Protein AF-A0A0C3HVS8-F1 (afdb_monomer_lite)

pLDDT: mean 84.74, std 11.91, range [46.72, 97.81]

Sequence (112 aa):
MMEEVTVFIEISPPGVRHRNVYALNATMDDVASRVAFLIVAKKRSNNSVKAFYPSSKGGVSAIFKTNAIADRLIEGASYLEIAARPRRYLCLRNPQHPDLLEFVGGKYTSAF

Foldseek 3Di:
DDKDKDKDKFFDDQQDFDPLQAEPPDDSPQSSRGIWIWIWIADPVVRDIDIDIHHDPPPLVRSQDSSQVCCCPPVVDDPVRQVPDPSHFDDDPDDPDPVCVLPHRRDGVDDD

Organism: Oidiodendron maius (strain Zn) (NCBI:txid913774)

Secondary structure (DSSP, 8-state):
-PEEEEEEEEEPPTT---TT-SBTT--TTSGGGGEEEEEEEEETTT--EEEE---B--HHHHHHHHHHHHHHHHS---HHHHHHSTT-----SS--SHHHHTEETTEESS--

Structure (mmCIF, N/CA/C/O backbone):
data_AF-A0A0C3HVS8-F1
#
_entry.id   AF-A0A0C3HVS8-F1
#
loop_
_atom_site.group_PDB
_atom_site.id
_atom_site.type_symbol
_atom_site.label_atom_id
_atom_site.label_alt_id
_atom_site.label_comp_id
_atom_site.label_asym_id
_atom_site.label_entity_id
_atom_site.label_seq_id
_atom_site.pdbx_PDB_ins_code
_atom_site.Cartn_x
_atom_site.Cartn_y
_atom_site.Cartn_z
_atom_site.occupancy
_atom_site.B_iso_or_equiv
_atom_site.auth_seq_id
_atom_site.auth_comp_id
_atom_site.auth_asym_id
_atom_site.auth_atom_id
_atom_site.pdbx_PDB_model_num
ATOM 1 N N . MET A 1 1 ? -0.110 9.384 27.841 1.00 53.62 1 MET A N 1
ATOM 2 C CA . MET A 1 1 ? -1.212 8.536 27.331 1.00 53.62 1 MET A CA 1
ATOM 3 C C . MET A 1 1 ? -0.677 7.742 26.158 1.00 53.62 1 MET A C 1
ATOM 5 O O . MET A 1 1 ? -0.298 8.357 25.175 1.00 53.62 1 MET A O 1
ATOM 9 N N . MET A 1 2 ? -0.577 6.420 26.273 1.00 56.22 2 MET A N 1
ATOM 10 C CA . MET A 1 2 ? -0.234 5.564 25.135 1.00 56.22 2 MET A CA 1
ATOM 11 C C . MET A 1 2 ? -1.529 4.984 24.567 1.00 56.22 2 MET A C 1
ATOM 13 O O . MET A 1 2 ? -2.306 4.374 25.306 1.00 56.22 2 MET A O 1
ATOM 17 N N . GLU A 1 3 ? -1.774 5.233 23.285 1.00 78.12 3 GLU A N 1
ATOM 18 C CA . GLU A 1 3 ? -2.790 4.534 22.502 1.00 78.12 3 GLU A CA 1
ATOM 19 C C . GLU A 1 3 ? -2.141 3.273 21.931 1.00 78.12 3 GLU A C 1
ATOM 21 O O . GLU A 1 3 ? -1.030 3.325 21.407 1.00 78.12 3 GLU A O 1
ATOM 26 N N . GLU A 1 4 ? -2.801 2.130 22.073 1.00 89.62 4 GLU A N 1
ATOM 27 C CA . GLU A 1 4 ? -2.406 0.927 21.348 1.00 89.62 4 GLU A CA 1
ATOM 28 C C . GLU A 1 4 ? -3.006 1.024 19.946 1.00 89.62 4 GLU A C 1
ATOM 30 O O . GLU A 1 4 ? -4.217 1.208 19.807 1.00 89.62 4 GLU A O 1
ATOM 35 N N . VAL A 1 5 ? -2.161 0.967 18.917 1.00 92.81 5 VAL A N 1
ATOM 36 C CA . VAL A 1 5 ? -2.581 1.104 17.521 1.00 92.81 5 VAL A CA 1
ATOM 37 C C . VAL A 1 5 ? -2.257 -0.182 16.779 1.00 92.81 5 VAL A C 1
ATOM 39 O O . VAL A 1 5 ? -1.098 -0.582 16.691 1.00 92.81 5 VAL A O 1
ATOM 42 N N . THR A 1 6 ? -3.285 -0.796 16.206 1.00 94.25 6 THR A N 1
ATOM 43 C CA . THR A 1 6 ? -3.168 -1.946 15.309 1.00 94.25 6 THR A CA 1
ATOM 44 C C . THR A 1 6 ? -3.549 -1.514 13.900 1.00 94.25 6 THR A C 1
ATOM 46 O O . THR A 1 6 ? -4.550 -0.821 13.703 1.00 94.25 6 THR A O 1
ATOM 49 N N . VAL A 1 7 ? -2.752 -1.921 12.912 1.00 94.19 7 VAL A N 1
ATOM 50 C CA . VAL A 1 7 ? -3.025 -1.671 11.494 1.00 94.19 7 VAL A CA 1
ATOM 51 C C . VAL A 1 7 ? -3.276 -3.005 10.812 1.00 94.19 7 VAL A C 1
ATOM 53 O O . VAL A 1 7 ? -2.396 -3.862 10.786 1.00 94.19 7 VAL A O 1
ATOM 56 N N . PHE A 1 8 ? -4.466 -3.159 10.246 1.00 94.69 8 PHE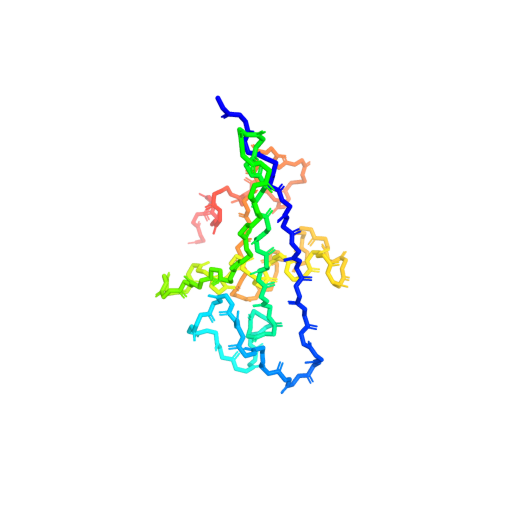 A N 1
ATOM 57 C CA . PHE A 1 8 ? -4.807 -4.275 9.375 1.00 94.69 8 PHE A CA 1
ATOM 58 C C . PHE A 1 8 ? -4.683 -3.831 7.922 1.00 94.69 8 PHE A C 1
ATOM 60 O O . PHE A 1 8 ? -5.032 -2.700 7.575 1.00 94.69 8 PHE A O 1
ATOM 67 N N . ILE A 1 9 ? -4.181 -4.729 7.080 1.00 93.94 9 ILE A N 1
ATOM 68 C CA . ILE A 1 9 ? -4.100 -4.533 5.635 1.00 93.94 9 ILE A CA 1
ATOM 69 C C . ILE A 1 9 ? -5.138 -5.458 5.015 1.00 93.94 9 ILE A C 1
ATOM 71 O O . ILE A 1 9 ? -5.026 -6.677 5.119 1.00 93.94 9 ILE A O 1
ATOM 75 N N . GLU A 1 10 ? -6.155 -4.868 4.401 1.00 94.81 10 GLU A N 1
ATOM 76 C CA . GLU A 1 10 ? -7.230 -5.589 3.727 1.00 94.81 10 GLU A CA 1
ATOM 77 C C . GLU A 1 10 ? -7.024 -5.518 2.220 1.00 94.81 10 GLU A C 1
ATOM 79 O O . GLU A 1 10 ? -6.689 -4.465 1.667 1.00 94.81 10 GLU A O 1
ATOM 84 N N . ILE A 1 11 ? -7.210 -6.656 1.555 1.00 92.19 11 ILE A N 1
ATOM 85 C CA . ILE A 1 11 ? -6.961 -6.805 0.125 1.00 92.19 11 ILE A CA 1
ATOM 86 C C . ILE A 1 11 ? -8.162 -7.490 -0.516 1.00 92.19 11 ILE A C 1
ATOM 88 O O . ILE A 1 11 ? -8.500 -8.625 -0.183 1.00 92.19 11 ILE A O 1
ATOM 92 N N . SER A 1 12 ? -8.789 -6.816 -1.475 1.00 94.38 12 SER A N 1
ATOM 93 C CA . SER A 1 12 ? -9.833 -7.420 -2.303 1.00 94.38 12 SER A CA 1
ATOM 94 C C . SER A 1 12 ? -9.256 -8.411 -3.328 1.00 94.38 12 SER A C 1
ATOM 96 O O . SER A 1 12 ? -8.079 -8.308 -3.698 1.00 94.38 12 SER A O 1
ATOM 98 N N . PRO A 1 13 ? -10.064 -9.361 -3.839 1.00 92.06 13 PRO A N 1
ATOM 99 C CA . PRO A 1 13 ? -9.653 -10.270 -4.910 1.00 92.06 13 PRO A CA 1
ATOM 100 C C . PRO A 1 13 ? -9.122 -9.545 -6.163 1.00 92.06 13 PRO A C 1
ATOM 102 O O . PRO A 1 13 ? -9.395 -8.354 -6.352 1.00 92.06 13 PRO A O 1
ATOM 105 N N . PRO A 1 14 ? -8.357 -10.232 -7.034 1.00 89.50 14 PRO A N 1
ATOM 106 C CA . PRO A 1 14 ? -7.941 -9.679 -8.322 1.00 89.50 14 PRO A CA 1
ATOM 107 C C . PRO A 1 14 ? -9.134 -9.148 -9.126 1.00 89.50 14 PRO A C 1
ATOM 109 O O . PRO A 1 14 ? -10.199 -9.760 -9.141 1.00 89.50 14 PRO A O 1
ATOM 112 N N . GLY A 1 15 ? -8.964 -7.989 -9.765 1.00 89.38 15 GLY A N 1
ATOM 113 C CA . GLY A 1 15 ? -10.020 -7.334 -10.545 1.00 89.38 15 GLY A CA 1
ATOM 114 C C . GLY A 1 15 ? -11.109 -6.630 -9.724 1.00 89.38 15 GLY A C 1
ATOM 115 O O . GLY A 1 15 ? -11.989 -6.007 -10.312 1.00 89.38 15 GLY A O 1
ATOM 116 N N . VAL A 1 16 ? -11.058 -6.673 -8.386 1.00 95.12 16 VAL A N 1
ATOM 117 C CA . VAL A 1 16 ? -12.073 -6.055 -7.517 1.00 95.12 16 VAL A CA 1
ATOM 118 C C . VAL A 1 16 ? -11.476 -4.899 -6.724 1.00 95.12 16 VAL A C 1
ATOM 120 O O . VAL A 1 16 ? -10.621 -5.095 -5.866 1.00 95.12 16 VAL A O 1
ATOM 123 N N . ARG A 1 17 ? -11.967 -3.680 -6.960 1.00 95.69 17 ARG A N 1
ATOM 124 C CA . ARG A 1 17 ? -11.578 -2.498 -6.181 1.00 95.69 17 ARG A CA 1
ATOM 125 C C . ARG A 1 17 ? -12.104 -2.592 -4.750 1.00 95.69 17 ARG A C 1
ATOM 127 O O . ARG A 1 17 ? -13.281 -2.884 -4.540 1.00 95.69 17 ARG A O 1
ATOM 134 N N . HIS A 1 18 ? -11.272 -2.252 -3.768 1.00 96.94 18 HIS A N 1
ATOM 135 C CA . HIS A 1 18 ? -11.709 -2.200 -2.376 1.00 96.94 18 HIS A CA 1
ATOM 136 C C . HIS A 1 18 ? -12.607 -0.981 -2.130 1.00 96.94 18 HIS A C 1
ATOM 138 O O . HIS A 1 18 ? -12.261 0.142 -2.499 1.00 96.94 18 HIS A O 1
ATOM 144 N N . ARG A 1 19 ? -13.741 -1.160 -1.442 1.00 97.12 19 ARG A N 1
ATOM 145 C CA . ARG A 1 19 ? -14.679 -0.052 -1.155 1.00 97.12 19 ARG A CA 1
ATOM 146 C C . ARG A 1 19 ? -14.051 1.074 -0.319 1.00 97.12 19 ARG A C 1
ATOM 148 O O . ARG A 1 19 ? -14.364 2.240 -0.512 1.00 97.12 19 ARG A O 1
ATOM 155 N N . ASN A 1 20 ? -13.139 0.705 0.583 1.00 97.62 20 ASN A N 1
ATOM 156 C CA . ASN A 1 20 ? -12.388 1.606 1.469 1.00 97.62 20 ASN A CA 1
ATOM 157 C C . ASN A 1 20 ? -10.942 1.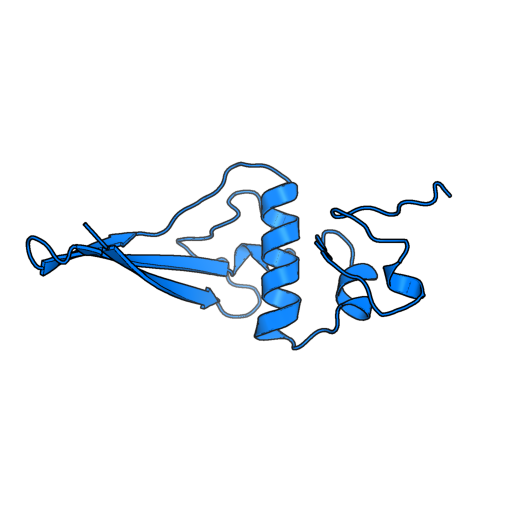818 0.988 1.00 97.62 20 ASN A C 1
ATOM 159 O O . ASN A 1 20 ? -10.029 1.921 1.804 1.00 97.62 20 ASN A O 1
ATOM 163 N N . VAL A 1 21 ? -10.715 1.766 -0.328 1.00 96.69 21 VAL A N 1
ATOM 164 C CA . VAL A 1 21 ? -9.381 1.859 -0.935 1.00 96.69 21 VAL A CA 1
ATOM 165 C C . VAL A 1 21 ? -8.572 3.034 -0.381 1.00 96.69 21 VAL A C 1
ATOM 167 O O . VAL A 1 21 ? -9.055 4.166 -0.291 1.00 96.69 21 VAL A O 1
ATOM 170 N N . TYR A 1 22 ? -7.311 2.768 -0.039 1.00 96.44 22 TYR A N 1
ATOM 171 C CA . TYR A 1 22 ? -6.426 3.797 0.493 1.00 96.44 22 TYR A CA 1
ATOM 172 C C . TYR A 1 22 ? -6.023 4.810 -0.584 1.00 96.44 22 TYR A C 1
ATOM 174 O O . TYR A 1 22 ? -6.165 6.016 -0.392 1.00 96.44 22 TYR A O 1
ATOM 182 N N . ALA A 1 23 ? -5.528 4.337 -1.731 1.00 95.38 23 ALA A N 1
ATOM 183 C CA . ALA A 1 23 ? -5.107 5.190 -2.838 1.00 95.38 23 ALA A CA 1
ATOM 184 C C . ALA A 1 23 ? -6.301 5.502 -3.755 1.00 95.38 23 ALA A C 1
ATOM 186 O O . ALA A 1 23 ? -6.571 4.781 -4.713 1.00 95.38 23 ALA A O 1
ATOM 187 N N . LEU A 1 24 ? -7.024 6.592 -3.475 1.00 94.50 24 LEU A N 1
ATOM 188 C CA . LEU A 1 24 ? -8.287 6.911 -4.161 1.00 94.50 24 LEU A CA 1
ATOM 189 C C . LEU A 1 24 ? -8.135 7.090 -5.680 1.00 94.50 24 LEU A C 1
ATOM 191 O O . LEU A 1 24 ? -9.062 6.784 -6.423 1.00 94.50 24 LEU A O 1
ATOM 195 N N . ASN A 1 25 ? -6.963 7.518 -6.147 1.00 93.31 25 ASN A N 1
ATOM 196 C CA . ASN A 1 25 ? -6.689 7.734 -7.571 1.00 93.31 25 ASN A CA 1
ATOM 197 C C . ASN A 1 25 ? -6.055 6.516 -8.270 1.00 93.31 25 ASN A C 1
ATOM 199 O O . ASN A 1 25 ? -5.670 6.627 -9.431 1.00 93.31 25 ASN A O 1
ATOM 203 N N . ALA A 1 26 ? -5.904 5.376 -7.584 1.00 92.56 26 ALA A N 1
ATOM 204 C CA . ALA A 1 26 ? -5.432 4.138 -8.206 1.00 92.56 26 ALA A CA 1
ATOM 205 C C . ALA A 1 26 ? -6.416 3.680 -9.292 1.00 92.56 26 ALA A C 1
ATOM 207 O O . ALA A 1 26 ? -7.631 3.737 -9.077 1.00 92.56 26 ALA A O 1
ATOM 208 N N . THR A 1 27 ? -5.917 3.228 -10.441 1.00 91.44 27 THR A N 1
ATOM 209 C CA . THR A 1 27 ? -6.756 2.632 -11.495 1.00 91.44 27 THR A CA 1
ATOM 210 C C . THR A 1 27 ? -7.002 1.152 -11.207 1.00 91.44 27 THR A C 1
ATOM 212 O O . THR A 1 27 ? -6.398 0.588 -10.299 1.00 91.44 27 THR A O 1
ATOM 215 N N . MET A 1 28 ? -7.891 0.499 -11.961 1.00 91.12 28 MET A N 1
ATOM 216 C CA . MET A 1 28 ? -8.143 -0.942 -11.798 1.00 91.12 28 MET A CA 1
ATOM 217 C C . MET A 1 28 ? -6.911 -1.813 -12.089 1.00 91.12 28 MET A C 1
ATOM 219 O O . MET A 1 28 ? -6.815 -2.914 -11.553 1.00 91.12 28 MET A O 1
ATOM 223 N N . ASP A 1 29 ? -5.960 -1.301 -12.873 1.00 89.12 29 ASP A N 1
ATOM 224 C CA . ASP A 1 29 ? -4.692 -1.977 -13.171 1.00 89.12 29 ASP A CA 1
ATOM 225 C C . ASP A 1 29 ? -3.687 -1.870 -12.015 1.00 89.12 29 ASP A C 1
ATOM 227 O O . ASP A 1 29 ? -2.762 -2.674 -11.896 1.00 89.12 29 ASP A O 1
ATOM 231 N N . ASP A 1 30 ? -3.848 -0.871 -11.142 1.00 90.31 30 ASP A N 1
ATOM 232 C CA . ASP A 1 30 ? -3.025 -0.739 -9.950 1.00 90.31 30 ASP A CA 1
ATOM 233 C C . ASP A 1 30 ? -3.504 -1.732 -8.885 1.00 90.31 30 ASP A C 1
ATOM 235 O O . ASP A 1 30 ? -4.653 -1.680 -8.433 1.00 90.31 30 ASP A O 1
ATOM 239 N N . VAL A 1 31 ? -2.592 -2.566 -8.376 1.00 90.69 31 VAL A N 1
ATOM 240 C CA . VAL A 1 31 ? -2.867 -3.430 -7.214 1.00 90.69 31 VAL A CA 1
ATOM 241 C C . VAL A 1 31 ? -3.325 -2.591 -6.015 1.00 90.69 31 VAL A C 1
ATOM 243 O O . VAL A 1 31 ? -4.189 -3.021 -5.253 1.00 90.69 31 VAL A O 1
ATOM 246 N N . ALA A 1 32 ? -2.839 -1.351 -5.893 1.00 92.75 32 ALA A N 1
ATOM 247 C CA . ALA A 1 32 ? -3.267 -0.385 -4.888 1.00 92.75 32 ALA A CA 1
ATOM 248 C C . ALA A 1 32 ? -4.781 -0.123 -4.865 1.00 92.75 32 ALA A C 1
ATOM 250 O O . ALA A 1 32 ? -5.302 0.231 -3.809 1.00 92.75 32 ALA A O 1
ATOM 251 N N . SER A 1 33 ? -5.504 -0.324 -5.974 1.00 94.50 33 SER A N 1
ATOM 252 C CA . SER A 1 33 ? -6.968 -0.186 -6.007 1.00 94.50 33 SER A CA 1
ATOM 253 C C . SER A 1 33 ? -7.693 -1.217 -5.136 1.00 94.50 33 SER A C 1
ATOM 255 O O . SER A 1 33 ? -8.834 -1.004 -4.723 1.00 94.50 33 SER A O 1
ATOM 257 N N . ARG A 1 34 ? -7.017 -2.323 -4.817 1.00 94.94 34 ARG A N 1
ATOM 258 C CA . ARG A 1 34 ? -7.524 -3.441 -4.017 1.00 94.94 34 ARG A CA 1
ATOM 259 C C . ARG A 1 34 ? -7.162 -3.321 -2.539 1.00 94.94 34 ARG A C 1
ATOM 261 O O . ARG A 1 34 ? -7.626 -4.142 -1.757 1.00 94.94 34 ARG A O 1
ATOM 268 N N . VAL A 1 35 ? -6.330 -2.347 -2.162 1.00 95.25 35 VAL A N 1
ATOM 269 C CA . VAL A 1 35 ? -5.722 -2.266 -0.827 1.00 95.25 35 VAL A CA 1
ATOM 270 C C . VAL A 1 35 ? -6.407 -1.208 0.028 1.00 95.25 35 VAL A C 1
ATOM 272 O O . VAL A 1 35 ? -6.538 -0.045 -0.367 1.00 95.25 35 VAL A O 1
ATOM 275 N N . ALA A 1 36 ? -6.769 -1.600 1.243 1.00 96.88 36 ALA A N 1
ATOM 276 C CA . ALA A 1 36 ? -7.216 -0.711 2.299 1.00 96.88 36 ALA A CA 1
ATOM 277 C C . ALA A 1 36 ? -6.424 -0.950 3.584 1.00 96.88 36 ALA A C 1
ATOM 279 O O . ALA A 1 36 ? -5.920 -2.042 3.841 1.00 96.88 36 ALA A O 1
ATOM 280 N N . PHE A 1 37 ? -6.338 0.093 4.402 1.00 95.75 37 PHE A N 1
ATOM 281 C CA . PHE A 1 37 ? -5.801 -0.006 5.751 1.00 95.75 37 PHE A CA 1
ATOM 282 C C . PHE A 1 37 ? -6.941 0.220 6.732 1.00 95.75 37 PHE A C 1
ATOM 284 O O . PHE A 1 37 ? -7.649 1.218 6.615 1.00 95.75 37 PHE A O 1
ATOM 291 N N . LEU A 1 38 ? -7.109 -0.677 7.696 1.00 97.19 38 LEU A N 1
ATOM 292 C CA . LEU A 1 38 ? -7.988 -0.466 8.839 1.00 97.19 38 LEU A CA 1
ATOM 293 C C . LEU A 1 38 ? -7.116 -0.160 10.054 1.00 97.19 38 LEU A C 1
ATOM 295 O O . LEU A 1 38 ? -6.313 -0.987 10.483 1.00 97.19 38 LEU A O 1
ATOM 299 N N . ILE A 1 39 ? -7.273 1.040 10.608 1.00 96.12 39 ILE A N 1
ATOM 300 C CA . ILE A 1 39 ? -6.583 1.456 11.828 1.00 96.12 39 ILE A CA 1
ATOM 301 C C . ILE A 1 39 ? -7.534 1.262 13.000 1.00 96.12 39 ILE A C 1
ATOM 303 O O . ILE A 1 39 ? -8.606 1.867 13.031 1.00 96.12 39 ILE A O 1
ATOM 307 N N . VAL A 1 40 ? -7.117 0.455 13.973 1.00 95.69 40 VAL A N 1
ATOM 308 C CA . VAL A 1 40 ? -7.804 0.269 15.253 1.00 95.69 40 VAL A CA 1
ATOM 309 C C . VAL A 1 40 ? -6.944 0.888 16.348 1.00 95.69 40 VAL A C 1
ATOM 311 O O . VAL A 1 40 ? -5.860 0.397 16.645 1.00 95.69 40 VAL A O 1
ATOM 314 N N . ALA A 1 41 ? -7.419 1.985 16.933 1.00 93.31 41 ALA A N 1
ATOM 315 C CA . ALA A 1 41 ? -6.758 2.690 18.024 1.00 93.31 41 ALA A CA 1
ATOM 316 C C . ALA A 1 41 ? -7.534 2.487 19.330 1.00 93.31 41 ALA A C 1
ATOM 318 O O . ALA A 1 41 ? -8.722 2.811 19.417 1.00 93.31 41 ALA A O 1
ATOM 319 N N . LYS A 1 42 ? -6.855 1.972 20.354 1.00 92.88 42 LYS A N 1
ATOM 320 C CA . LYS A 1 42 ? -7.393 1.754 21.696 1.00 92.88 42 LYS A CA 1
ATOM 321 C C . LYS A 1 42 ? -6.759 2.737 22.674 1.00 92.88 42 LYS A C 1
ATOM 323 O O . LYS A 1 42 ? -5.559 2.692 22.949 1.00 92.88 42 LYS A O 1
ATOM 328 N N . LYS A 1 43 ? -7.580 3.615 23.246 1.00 88.44 43 LYS A N 1
ATOM 329 C CA . LYS A 1 43 ? -7.157 4.548 24.295 1.00 88.44 43 LYS A CA 1
ATOM 330 C C . LYS A 1 43 ? -7.103 3.826 25.634 1.00 88.44 43 LYS A C 1
ATOM 332 O O . LYS A 1 43 ? -8.126 3.363 26.124 1.00 88.44 43 LYS A O 1
ATOM 337 N N . ARG A 1 44 ? -5.929 3.776 26.271 1.00 82.75 44 ARG A N 1
ATOM 338 C CA . ARG A 1 44 ? -5.784 3.156 27.603 1.00 82.75 44 ARG A CA 1
ATOM 339 C C . ARG A 1 44 ? -6.503 3.918 28.720 1.00 82.75 44 ARG A C 1
ATOM 341 O O . ARG A 1 44 ? -6.891 3.302 29.699 1.00 82.75 44 ARG A O 1
ATOM 348 N N . SER A 1 45 ? -6.690 5.232 28.581 1.00 85.19 45 SER A N 1
ATOM 349 C CA . SER A 1 45 ? -7.271 6.080 29.634 1.00 85.19 45 SER A CA 1
ATOM 350 C C . SER A 1 45 ? -8.748 5.800 29.914 1.00 85.19 45 SER A C 1
ATOM 352 O O . SER A 1 45 ? -9.185 5.934 31.049 1.00 85.19 45 SER A O 1
ATOM 354 N N . ASN A 1 46 ? -9.513 5.419 28.893 1.00 86.06 46 ASN A N 1
ATOM 355 C CA . ASN A 1 46 ? -10.955 5.170 28.989 1.00 86.06 46 ASN A CA 1
ATOM 356 C C . ASN A 1 46 ? -11.376 3.857 28.306 1.00 86.06 46 ASN A C 1
ATOM 358 O O . ASN A 1 46 ? -12.562 3.626 28.094 1.00 86.06 46 ASN A O 1
ATOM 362 N N . ASN A 1 47 ? -10.403 3.035 27.902 1.00 83.94 47 ASN A N 1
ATOM 363 C CA . ASN A 1 47 ? -10.595 1.794 27.156 1.00 83.94 47 ASN A CA 1
ATOM 364 C C . ASN A 1 47 ? -11.407 1.952 25.848 1.00 83.94 47 ASN A C 1
ATOM 366 O O . ASN A 1 47 ? -11.930 0.966 25.330 1.00 83.94 47 ASN A O 1
ATOM 370 N N . SER A 1 48 ? -11.528 3.168 25.294 1.00 89.31 48 SER A N 1
ATOM 371 C CA . SER A 1 48 ? -12.310 3.397 24.075 1.00 89.31 48 SER A CA 1
ATOM 372 C C . SER A 1 48 ? -11.564 2.882 22.850 1.00 89.31 48 SER A C 1
ATOM 374 O O . SER A 1 48 ? -10.365 3.143 22.706 1.00 89.31 48 SER A O 1
ATOM 376 N N . VAL A 1 49 ? -12.287 2.227 21.945 1.00 92.31 49 VAL A N 1
ATOM 377 C CA . VAL A 1 49 ? -11.761 1.724 20.674 1.00 92.31 49 VAL A CA 1
ATOM 378 C C . VAL A 1 49 ? -12.332 2.552 19.528 1.00 92.31 49 VAL A C 1
ATOM 380 O O . VAL A 1 49 ? -13.544 2.729 19.427 1.00 92.31 49 VAL A O 1
ATOM 383 N N . LYS A 1 50 ? -11.460 3.052 18.650 1.00 93.38 50 LYS A N 1
ATOM 384 C CA . LYS A 1 50 ? -11.837 3.716 17.401 1.00 93.38 50 LYS A CA 1
ATOM 385 C C . LYS A 1 50 ? -11.254 2.940 16.229 1.00 93.38 50 LYS A C 1
ATOM 387 O O . LYS A 1 50 ? -10.048 2.728 16.177 1.00 93.38 50 LYS A O 1
ATOM 392 N N . ALA A 1 51 ? -12.108 2.569 15.283 1.00 95.38 51 ALA A N 1
ATOM 393 C CA . ALA A 1 51 ? -11.721 1.913 14.042 1.00 95.38 51 ALA A CA 1
ATOM 394 C C . ALA A 1 51 ? -12.036 2.834 12.857 1.00 95.38 51 ALA A C 1
ATOM 396 O O . ALA A 1 51 ? -13.130 3.399 12.797 1.00 95.38 51 ALA A O 1
ATOM 397 N N . PHE A 1 52 ? -11.092 3.034 11.939 1.00 96.25 52 PHE A N 1
ATOM 398 C CA . PHE A 1 52 ? -11.322 3.857 10.750 1.00 96.25 52 PHE A CA 1
ATOM 399 C C . PHE A 1 52 ? -10.405 3.478 9.586 1.00 96.25 52 PHE A C 1
ATOM 401 O O . PHE A 1 52 ? -9.310 2.952 9.778 1.00 96.25 52 PHE A O 1
ATOM 408 N N . TYR A 1 53 ? -10.858 3.803 8.375 1.00 97.81 53 TYR A N 1
ATOM 409 C CA . TYR A 1 53 ? -10.112 3.601 7.136 1.00 97.81 53 TYR A CA 1
ATOM 410 C C . TYR A 1 53 ? -9.546 4.941 6.656 1.00 97.81 53 TYR A C 1
ATOM 412 O O . TYR A 1 53 ? -10.318 5.790 6.198 1.00 97.81 53 TYR A O 1
ATOM 420 N N . PRO A 1 54 ? -8.230 5.196 6.769 1.00 95.94 54 PRO A N 1
ATOM 421 C CA . PRO A 1 54 ? -7.631 6.338 6.100 1.00 95.94 54 PRO A CA 1
ATOM 422 C C . PRO A 1 54 ? -7.723 6.185 4.580 1.00 95.94 54 PRO A C 1
ATOM 424 O O . PRO A 1 54 ? -7.650 5.086 4.034 1.00 95.94 54 PRO A O 1
ATOM 427 N N . SER A 1 55 ? -7.802 7.317 3.892 1.00 94.81 55 SER A N 1
ATOM 428 C CA . SER A 1 55 ? -7.665 7.391 2.441 1.00 94.81 55 SER A CA 1
ATOM 429 C C . SER A 1 55 ? -6.765 8.562 2.066 1.00 94.81 55 SER A C 1
ATOM 431 O O . SER A 1 55 ? -6.611 9.522 2.824 1.00 94.81 55 SER A O 1
ATOM 433 N N . SER A 1 56 ? -6.131 8.471 0.903 1.00 92.62 56 SER A N 1
ATOM 434 C CA . SER A 1 56 ? -5.229 9.483 0.377 1.00 92.62 56 SER A CA 1
ATOM 435 C C . SER A 1 56 ? -5.664 9.902 -1.019 1.00 92.62 56 SER A C 1
ATOM 437 O O . SER A 1 56 ? -5.779 9.084 -1.934 1.00 92.62 56 SER A O 1
ATOM 439 N N . LYS A 1 57 ? -5.843 11.217 -1.183 1.00 83.88 57 LYS A N 1
ATOM 440 C CA . LYS A 1 57 ? -5.942 11.884 -2.489 1.00 83.88 57 LYS A CA 1
ATOM 441 C C . LYS A 1 57 ? -4.570 12.304 -3.031 1.00 83.88 57 LYS A C 1
ATOM 443 O O . LYS A 1 57 ? -4.518 12.978 -4.053 1.00 83.88 57 LYS A O 1
ATOM 448 N N . GLY A 1 58 ? -3.473 11.941 -2.352 1.00 70.38 58 GLY A N 1
ATOM 449 C CA . GLY A 1 58 ? -2.098 12.428 -2.563 1.00 70.38 58 GLY A CA 1
ATOM 450 C C . GLY A 1 58 ? -1.420 12.032 -3.884 1.00 70.38 58 GLY A C 1
ATOM 451 O O . GLY A 1 58 ? -0.199 11.890 -3.928 1.00 70.38 58 GLY A O 1
ATOM 452 N N . GLY A 1 59 ? -2.193 11.831 -4.952 1.00 76.81 59 GLY A N 1
ATOM 453 C CA . GLY A 1 59 ? -1.706 11.596 -6.305 1.00 76.81 59 GLY A CA 1
ATOM 454 C C . GLY A 1 59 ? -0.924 10.293 -6.472 1.00 76.81 59 GLY A C 1
ATOM 455 O O . GLY A 1 59 ? -1.113 9.317 -5.742 1.00 76.81 59 GLY A O 1
ATOM 456 N N . VAL A 1 60 ? -0.024 10.293 -7.457 1.00 83.88 60 VAL A N 1
ATOM 457 C CA . VAL A 1 60 ? 0.791 9.134 -7.861 1.00 83.88 60 VAL A CA 1
ATOM 458 C C . VAL A 1 60 ? 1.656 8.558 -6.736 1.00 83.88 60 VAL A C 1
ATOM 460 O O . VAL A 1 60 ? 1.850 7.349 -6.685 1.00 83.88 60 VAL A O 1
ATOM 463 N N . SER A 1 61 ? 2.106 9.370 -5.773 1.00 86.56 61 SER A N 1
ATOM 464 C CA . SER A 1 61 ? 2.949 8.888 -4.665 1.00 86.56 61 SER A CA 1
ATOM 465 C C . SER A 1 61 ? 2.230 7.871 -3.770 1.00 86.56 61 SER A C 1
ATOM 467 O O . SER A 1 61 ? 2.822 6.863 -3.382 1.00 86.56 61 SER A O 1
ATOM 469 N N . ALA A 1 62 ? 0.948 8.105 -3.463 1.00 90.31 62 ALA A N 1
ATOM 470 C CA . ALA A 1 62 ? 0.154 7.171 -2.667 1.00 90.31 62 ALA A CA 1
ATOM 471 C C . ALA A 1 62 ? -0.024 5.839 -3.407 1.00 90.31 62 ALA A C 1
ATOM 473 O O . ALA A 1 62 ? 0.189 4.783 -2.820 1.00 90.31 62 ALA A O 1
ATOM 474 N N . ILE A 1 63 ? -0.318 5.902 -4.709 1.00 92.00 63 ILE A N 1
ATOM 475 C CA . ILE A 1 63 ? -0.457 4.722 -5.569 1.00 92.00 63 ILE A CA 1
ATOM 476 C C . ILE A 1 63 ? 0.840 3.907 -5.555 1.00 92.00 63 ILE A C 1
ATOM 478 O O . ILE A 1 63 ? 0.808 2.710 -5.291 1.00 92.00 63 ILE A O 1
ATOM 482 N N . PHE A 1 64 ? 1.990 4.553 -5.768 1.00 91.38 64 PHE A N 1
ATOM 483 C CA . PHE A 1 64 ? 3.260 3.842 -5.926 1.00 91.38 64 PHE A CA 1
ATOM 484 C C . PHE A 1 64 ? 3.716 3.166 -4.632 1.00 91.38 64 PHE A C 1
ATOM 486 O O . PHE A 1 64 ? 4.230 2.047 -4.660 1.00 91.38 64 PHE A O 1
ATOM 493 N N . LYS A 1 65 ? 3.495 3.823 -3.487 1.00 90.94 65 LYS A N 1
ATOM 494 C CA . LYS A 1 65 ? 3.774 3.251 -2.164 1.00 90.94 65 LYS A CA 1
ATOM 495 C C . LYS A 1 65 ? 2.858 2.074 -1.863 1.00 90.94 65 LYS A C 1
ATOM 497 O O . LYS A 1 65 ? 3.331 1.040 -1.405 1.00 90.94 65 LYS A O 1
ATOM 502 N N . THR A 1 66 ? 1.562 2.210 -2.132 1.00 93.12 66 THR A N 1
ATOM 503 C CA . THR A 1 66 ? 0.601 1.133 -1.884 1.00 93.12 66 THR A CA 1
ATOM 504 C C . THR A 1 66 ? 0.829 -0.057 -2.819 1.00 93.12 66 THR A C 1
ATOM 506 O O . THR A 1 66 ? 0.779 -1.187 -2.344 1.00 93.12 66 THR A O 1
ATOM 509 N N . ASN A 1 67 ? 1.172 0.173 -4.093 1.00 92.44 67 ASN A N 1
ATOM 510 C CA . ASN A 1 67 ? 1.593 -0.882 -5.022 1.00 92.44 67 ASN A CA 1
ATOM 511 C C . ASN A 1 67 ? 2.811 -1.642 -4.476 1.00 92.44 67 ASN A C 1
ATOM 513 O O . ASN A 1 67 ? 2.763 -2.859 -4.371 1.00 92.44 67 ASN A O 1
ATOM 517 N N . ALA A 1 68 ? 3.864 -0.937 -4.050 1.00 91.19 68 ALA A N 1
ATOM 518 C CA . ALA A 1 68 ? 5.074 -1.583 -3.537 1.00 91.19 68 ALA A CA 1
ATOM 519 C C . ALA A 1 68 ? 4.836 -2.373 -2.236 1.00 91.19 68 ALA A C 1
ATOM 521 O O . ALA A 1 68 ? 5.388 -3.458 -2.060 1.00 91.19 68 ALA A O 1
ATOM 522 N N . ILE A 1 69 ? 3.995 -1.859 -1.328 1.00 90.50 69 ILE A N 1
ATOM 523 C CA . ILE A 1 69 ? 3.576 -2.595 -0.122 1.00 90.50 69 ILE A CA 1
ATOM 524 C C . ILE A 1 69 ? 2.843 -3.881 -0.516 1.00 90.50 69 ILE A C 1
ATOM 526 O O . ILE A 1 69 ? 3.128 -4.938 0.044 1.00 90.50 69 ILE A O 1
ATOM 530 N N . ALA A 1 70 ? 1.925 -3.796 -1.479 1.00 89.19 70 ALA A N 1
ATOM 531 C CA . ALA A 1 70 ? 1.176 -4.942 -1.970 1.00 89.19 70 ALA A CA 1
ATOM 532 C C . ALA A 1 70 ? 2.095 -5.985 -2.624 1.00 89.19 70 ALA A C 1
ATOM 534 O O . ALA A 1 70 ? 2.053 -7.148 -2.236 1.00 89.19 70 ALA A O 1
ATOM 535 N N . ASP A 1 71 ? 2.987 -5.570 -3.527 1.00 89.69 71 ASP A N 1
ATOM 536 C CA . ASP A 1 71 ? 3.960 -6.461 -4.168 1.00 89.69 71 ASP A CA 1
ATOM 537 C C . ASP A 1 71 ? 4.810 -7.196 -3.104 1.00 89.69 71 ASP A C 1
ATOM 539 O O . ASP A 1 71 ? 5.007 -8.409 -3.174 1.00 89.69 71 ASP A O 1
ATOM 543 N N . ARG A 1 72 ? 5.266 -6.487 -2.059 1.00 88.56 72 ARG A N 1
ATOM 544 C CA . ARG A 1 72 ? 6.121 -7.070 -1.013 1.00 88.56 72 ARG A CA 1
ATOM 545 C C . ARG A 1 72 ? 5.387 -8.033 -0.081 1.00 88.56 72 ARG A C 1
ATOM 547 O O . ARG A 1 72 ? 5.958 -9.061 0.283 1.00 88.56 72 ARG A O 1
ATOM 554 N N . LEU A 1 73 ? 4.192 -7.658 0.378 1.00 84.19 73 LEU A N 1
ATOM 555 C CA . LEU A 1 73 ? 3.454 -8.391 1.414 1.00 84.19 73 LEU A CA 1
ATOM 556 C C . LEU A 1 73 ? 2.556 -9.495 0.851 1.00 84.19 73 LEU A C 1
ATOM 558 O O . LEU A 1 73 ? 2.292 -10.462 1.555 1.00 84.19 73 LEU A O 1
ATOM 562 N N . ILE A 1 74 ? 2.080 -9.343 -0.386 1.00 77.56 74 ILE A N 1
ATOM 563 C CA . ILE A 1 74 ? 1.117 -10.258 -1.012 1.00 77.56 74 ILE A CA 1
ATOM 564 C C . ILE A 1 74 ? 1.833 -11.217 -1.952 1.00 77.56 74 ILE A C 1
ATOM 566 O O . ILE A 1 74 ? 1.624 -12.422 -1.874 1.00 77.56 74 ILE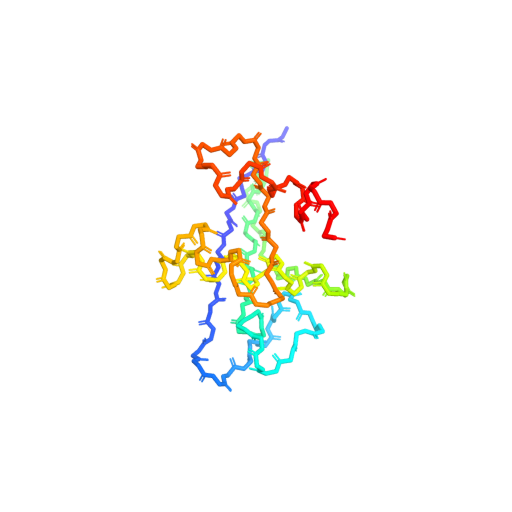 A O 1
ATOM 570 N N . GLU A 1 75 ? 2.673 -10.684 -2.840 1.00 78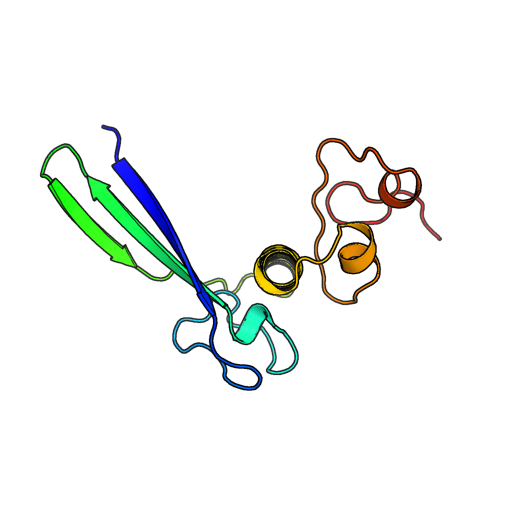.50 75 GLU A N 1
ATOM 571 C CA . GLU A 1 75 ? 3.355 -11.489 -3.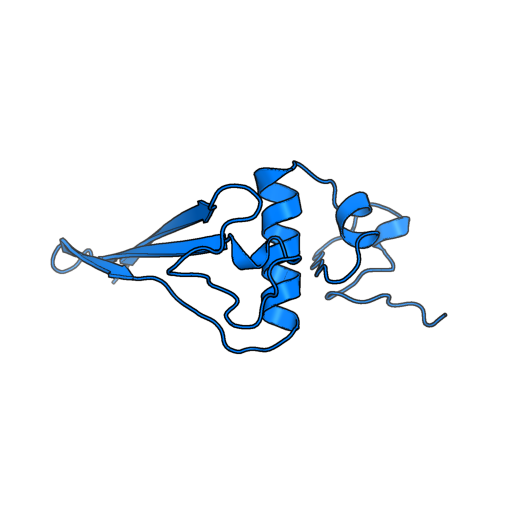860 1.00 78.50 75 GLU A CA 1
ATOM 572 C C . GLU A 1 75 ? 4.727 -11.983 -3.392 1.00 78.50 75 GLU A C 1
ATOM 574 O O . GLU A 1 75 ? 5.350 -12.803 -4.057 1.00 78.50 75 GLU A O 1
ATOM 579 N N . GLY A 1 76 ? 5.212 -11.488 -2.249 1.00 85.06 76 GLY A N 1
ATOM 580 C CA . GLY A 1 76 ? 6.538 -11.824 -1.741 1.00 85.06 76 GLY A CA 1
ATOM 581 C C . GLY A 1 76 ? 7.678 -11.243 -2.579 1.00 85.06 76 GLY A C 1
ATOM 582 O O . GLY A 1 76 ? 8.814 -11.682 -2.414 1.00 85.06 76 GLY A O 1
ATOM 583 N N . ALA A 1 77 ? 7.397 -10.253 -3.435 1.00 89.62 77 ALA A N 1
ATOM 584 C CA . ALA A 1 77 ? 8.374 -9.688 -4.355 1.00 89.62 77 ALA A CA 1
ATOM 585 C C . ALA A 1 77 ? 9.591 -9.120 -3.606 1.00 89.62 77 ALA A C 1
ATOM 587 O O . ALA A 1 77 ? 9.472 -8.422 -2.591 1.00 89.62 77 ALA A O 1
ATOM 588 N N . SER A 1 78 ? 10.776 -9.410 -4.126 1.00 88.50 78 SER A N 1
ATOM 589 C CA . SER A 1 78 ? 12.040 -8.839 -3.684 1.00 88.50 78 SER A CA 1
ATOM 590 C C . SER A 1 78 ? 12.125 -7.348 -4.015 1.00 88.50 78 SER A C 1
ATOM 592 O O . SER A 1 78 ? 11.402 -6.817 -4.860 1.00 88.50 78 SER A O 1
ATOM 594 N N . TYR A 1 79 ? 13.055 -6.641 -3.371 1.00 85.31 79 TYR A N 1
ATOM 595 C CA . TYR A 1 79 ? 13.282 -5.232 -3.693 1.00 85.31 79 TYR A CA 1
ATOM 596 C C . TYR A 1 79 ? 13.753 -5.018 -5.139 1.00 85.31 79 TYR A C 1
ATOM 598 O O . TYR A 1 79 ? 13.383 -4.014 -5.737 1.00 85.31 79 TYR A O 1
ATOM 606 N N . LEU A 1 80 ? 14.500 -5.961 -5.719 1.00 84.69 80 LEU A N 1
ATOM 607 C CA . LEU A 1 80 ? 14.917 -5.887 -7.124 1.00 84.69 80 LEU A CA 1
ATOM 608 C C . LEU A 1 80 ? 13.714 -5.988 -8.068 1.00 84.69 80 LEU A C 1
ATOM 610 O O . LEU A 1 80 ? 13.568 -5.175 -8.977 1.00 84.69 80 LEU A O 1
ATOM 614 N N . GLU A 1 81 ? 12.800 -6.923 -7.806 1.00 87.88 81 GLU A N 1
ATOM 615 C CA . GLU A 1 81 ? 11.578 -7.066 -8.603 1.00 87.88 81 GLU A CA 1
ATOM 616 C C . GLU A 1 81 ? 10.672 -5.838 -8.486 1.00 87.88 81 GLU A C 1
ATOM 618 O O . GLU A 1 81 ? 10.106 -5.393 -9.482 1.00 87.88 81 GLU A O 1
ATOM 623 N N . ILE A 1 82 ? 10.549 -5.251 -7.291 1.00 87.19 82 ILE A N 1
ATOM 624 C CA . ILE A 1 82 ? 9.758 -4.029 -7.088 1.00 87.19 82 ILE A CA 1
ATOM 625 C C . ILE A 1 82 ? 10.393 -2.843 -7.829 1.00 87.19 82 ILE A C 1
ATOM 627 O O . ILE A 1 82 ? 9.660 -2.055 -8.424 1.00 87.19 82 ILE A O 1
ATOM 631 N N . ALA A 1 83 ? 11.726 -2.717 -7.826 1.00 84.00 83 ALA A N 1
ATOM 632 C CA . ALA A 1 83 ? 12.439 -1.649 -8.532 1.00 84.00 83 ALA A CA 1
ATOM 633 C C . ALA A 1 83 ? 12.248 -1.723 -10.056 1.00 84.00 83 ALA A C 1
ATOM 635 O O . ALA A 1 83 ? 12.120 -0.692 -10.711 1.00 84.00 83 ALA A O 1
ATOM 636 N N . ALA A 1 84 ? 12.169 -2.936 -10.608 1.00 83.94 84 ALA A N 1
ATOM 637 C CA . ALA A 1 84 ? 11.964 -3.160 -12.037 1.00 83.94 84 ALA A CA 1
ATOM 638 C C . ALA A 1 84 ? 10.511 -2.937 -12.506 1.00 83.94 84 ALA A C 1
ATOM 640 O O . ALA A 1 84 ? 10.251 -2.872 -13.708 1.00 83.94 84 ALA A O 1
ATOM 641 N N . ARG A 1 85 ? 9.538 -2.832 -11.588 1.00 86.69 85 ARG A N 1
ATOM 642 C CA . ARG A 1 85 ? 8.120 -2.664 -11.937 1.00 86.69 85 ARG A CA 1
ATOM 643 C C . ARG A 1 85 ? 7.748 -1.180 -12.071 1.00 86.69 85 ARG A C 1
ATOM 645 O O . ARG A 1 85 ? 8.050 -0.377 -11.185 1.00 86.69 85 ARG A O 1
ATOM 652 N N . PRO A 1 86 ? 6.989 -0.786 -13.111 1.00 82.44 86 PRO A N 1
ATOM 653 C CA . PRO A 1 86 ? 6.527 0.591 -13.252 1.00 82.44 86 PRO A CA 1
ATOM 654 C C . PRO A 1 86 ? 5.566 0.967 -12.118 1.00 82.44 86 PRO A C 1
ATOM 656 O O . PRO A 1 86 ? 4.817 0.125 -11.619 1.00 82.44 86 PRO A O 1
ATOM 659 N N . ARG A 1 87 ? 5.520 2.254 -11.748 1.00 81.81 87 ARG A N 1
ATOM 660 C CA . ARG A 1 87 ? 4.590 2.796 -10.732 1.00 81.81 87 ARG A CA 1
ATOM 661 C C . ARG A 1 87 ? 4.770 2.183 -9.332 1.00 81.81 87 ARG A C 1
ATOM 663 O O . ARG A 1 87 ? 3.783 1.995 -8.616 1.00 81.81 87 ARG A O 1
ATOM 670 N N . ARG A 1 88 ? 6.004 1.839 -8.944 1.00 86.00 88 ARG A N 1
ATOM 671 C CA . ARG A 1 88 ? 6.377 1.356 -7.599 1.00 86.00 88 ARG A CA 1
ATOM 672 C C . ARG A 1 88 ? 7.275 2.372 -6.903 1.00 86.00 88 ARG A C 1
ATOM 674 O O . ARG A 1 88 ? 8.029 3.093 -7.549 1.00 86.00 88 ARG A O 1
ATOM 681 N N . TYR A 1 89 ? 7.166 2.449 -5.579 1.00 80.38 89 TYR A N 1
ATOM 682 C CA . TYR A 1 89 ? 8.024 3.296 -4.754 1.00 80.38 89 TYR A CA 1
ATOM 683 C C . TYR A 1 89 ? 8.849 2.440 -3.801 1.00 80.38 89 TYR A C 1
ATOM 685 O O . TYR A 1 89 ? 8.294 1.685 -3.006 1.00 80.38 89 TYR A O 1
ATOM 693 N N . LEU A 1 90 ? 10.166 2.614 -3.832 1.00 79.56 90 LEU A N 1
ATOM 694 C CA . LEU A 1 90 ? 11.098 1.911 -2.956 1.00 79.56 90 LEU A CA 1
ATOM 695 C C . LEU A 1 90 ? 11.836 2.923 -2.076 1.00 79.56 90 LEU A C 1
ATOM 697 O O . LEU A 1 90 ? 12.468 3.853 -2.562 1.00 79.56 90 LEU A O 1
ATOM 701 N N . CYS A 1 91 ? 11.742 2.766 -0.759 1.00 71.50 91 CYS A N 1
ATOM 702 C CA . CYS A 1 91 ? 12.466 3.610 0.187 1.00 71.50 91 CYS A CA 1
ATOM 703 C C . CYS A 1 91 ? 13.443 2.746 0.967 1.00 71.50 91 CYS A C 1
ATOM 705 O O . CYS A 1 91 ? 13.066 2.096 1.942 1.00 71.50 91 CYS A O 1
ATOM 707 N N . LEU A 1 92 ? 14.692 2.721 0.512 1.00 71.00 92 LEU A N 1
ATOM 708 C CA . LEU A 1 92 ? 15.769 2.008 1.181 1.00 71.00 92 LEU A CA 1
ATOM 709 C C . LEU A 1 92 ? 16.510 2.979 2.094 1.00 71.00 92 LEU A C 1
ATOM 711 O O . LEU A 1 92 ? 16.972 4.024 1.646 1.00 71.00 92 LEU A O 1
ATOM 715 N N . ARG A 1 93 ? 16.608 2.639 3.386 1.00 65.75 93 ARG A N 1
ATOM 716 C CA . ARG A 1 93 ? 17.455 3.387 4.330 1.00 65.75 93 ARG A CA 1
ATOM 717 C C . ARG A 1 93 ? 18.922 2.969 4.246 1.00 65.75 93 ARG A C 1
ATOM 719 O O . ARG A 1 93 ? 19.769 3.827 4.403 1.00 65.75 93 ARG A O 1
ATOM 726 N N . ASN A 1 94 ? 19.190 1.689 3.975 1.00 68.00 94 ASN A N 1
ATOM 727 C CA . ASN A 1 94 ? 20.527 1.112 3.801 1.00 68.00 94 ASN A CA 1
ATOM 728 C C . ASN A 1 94 ? 20.468 0.035 2.699 1.00 68.00 94 ASN A C 1
ATOM 730 O O . ASN A 1 94 ? 20.242 -1.137 3.018 1.00 68.00 94 ASN A O 1
ATOM 734 N N . PRO A 1 95 ? 20.570 0.401 1.409 1.00 68.44 95 PRO A N 1
ATOM 735 C CA . PRO A 1 95 ? 20.640 -0.584 0.334 1.00 68.44 95 PRO A CA 1
ATOM 736 C C . PRO A 1 95 ? 21.900 -1.445 0.500 1.00 68.44 95 PRO A C 1
ATOM 738 O O . PRO A 1 95 ? 23.000 -0.917 0.609 1.00 68.44 95 PRO A O 1
ATOM 741 N N . GLN A 1 96 ? 21.738 -2.770 0.546 1.00 69.94 96 GLN A N 1
ATOM 742 C CA . GLN A 1 96 ? 22.866 -3.711 0.649 1.00 69.94 96 GLN A CA 1
ATOM 743 C C . GLN A 1 96 ? 23.221 -4.376 -0.689 1.00 69.94 96 GLN A C 1
ATOM 745 O O . GLN A 1 96 ? 24.264 -5.010 -0.796 1.00 69.94 96 GLN A O 1
ATOM 750 N N . HIS A 1 97 ? 22.367 -4.237 -1.707 1.00 72.00 97 HIS A N 1
ATOM 751 C CA . HIS A 1 97 ? 22.592 -4.806 -3.036 1.00 72.00 97 HIS A CA 1
ATOM 752 C C . HIS A 1 97 ? 23.135 -3.733 -3.993 1.00 72.00 97 HIS A C 1
ATOM 754 O O . HIS A 1 97 ? 22.548 -2.647 -4.008 1.00 72.00 97 HIS A O 1
ATOM 760 N N . PRO A 1 98 ? 24.173 -4.014 -4.811 1.00 77.31 98 PRO A N 1
ATOM 761 C CA . PRO A 1 98 ? 24.756 -3.053 -5.753 1.00 77.31 98 PRO A CA 1
ATOM 762 C C . PRO A 1 98 ? 23.717 -2.352 -6.637 1.00 77.31 98 PRO A C 1
ATOM 764 O O . PRO A 1 98 ? 23.646 -1.128 -6.634 1.00 77.31 98 PRO A O 1
ATOM 767 N N . ASP A 1 99 ? 22.820 -3.116 -7.263 1.00 74.25 99 ASP A N 1
ATOM 768 C CA . ASP A 1 99 ? 21.760 -2.580 -8.139 1.00 74.25 99 ASP A CA 1
ATOM 769 C C . ASP A 1 99 ? 20.720 -1.706 -7.412 1.00 74.25 99 ASP A C 1
ATOM 771 O O . ASP A 1 99 ? 19.922 -1.013 -8.037 1.00 74.25 99 ASP A O 1
ATOM 775 N N . LEU A 1 100 ? 20.699 -1.741 -6.076 1.00 72.81 100 LEU A N 1
ATOM 776 C CA . LEU A 1 100 ? 19.823 -0.916 -5.246 1.00 72.81 100 LEU A CA 1
ATOM 777 C C . LEU A 1 100 ? 20.557 0.281 -4.624 1.00 72.81 100 LEU A C 1
ATOM 779 O O . LEU A 1 100 ? 19.893 1.143 -4.047 1.00 72.81 100 LEU A O 1
ATOM 783 N N . LEU A 1 101 ? 21.892 0.360 -4.729 1.00 69.25 101 LEU A N 1
ATOM 784 C CA . LEU A 1 101 ? 22.677 1.516 -4.265 1.00 69.25 101 LEU A CA 1
ATOM 785 C C . LEU A 1 101 ? 22.290 2.784 -5.023 1.00 69.25 101 LEU A C 1
ATOM 787 O O . LEU A 1 101 ? 22.270 3.873 -4.449 1.00 69.25 101 LEU A O 1
ATOM 791 N N . GLU A 1 102 ? 21.929 2.629 -6.294 1.00 69.75 102 GLU A N 1
ATOM 792 C CA . GLU A 1 102 ? 21.440 3.731 -7.110 1.00 69.75 102 GLU A CA 1
ATOM 793 C C . GLU A 1 102 ? 20.017 4.149 -6.725 1.00 69.75 102 GLU A C 1
ATOM 795 O O . GLU A 1 102 ? 19.564 5.203 -7.138 1.00 69.75 102 GLU A O 1
ATOM 800 N N . PHE A 1 103 ? 19.291 3.385 -5.905 1.00 66.69 103 PHE A N 1
ATOM 801 C CA . PHE A 1 103 ? 17.889 3.653 -5.595 1.00 66.69 103 PHE A CA 1
ATOM 802 C C . PHE A 1 103 ? 17.708 4.241 -4.186 1.00 66.69 103 PHE A C 1
ATOM 804 O O . PHE A 1 103 ? 17.367 3.543 -3.226 1.00 66.69 103 PHE A O 1
ATOM 811 N N . VAL A 1 104 ? 17.900 5.560 -4.045 1.00 62.62 104 VAL A N 1
ATOM 812 C CA . VAL A 1 104 ? 17.791 6.270 -2.754 1.00 62.62 104 VAL A CA 1
ATOM 813 C C . VAL A 1 104 ? 16.577 7.198 -2.734 1.00 62.62 104 VAL A C 1
ATOM 815 O O . VAL A 1 104 ? 16.400 8.068 -3.585 1.00 62.62 104 VAL A O 1
ATOM 818 N N . GLY A 1 105 ? 15.719 7.035 -1.721 1.00 61.47 105 GLY A N 1
ATOM 819 C CA . GLY A 1 105 ? 14.557 7.907 -1.509 1.00 61.47 105 GLY A CA 1
ATOM 820 C C . GLY A 1 105 ? 13.448 7.784 -2.563 1.00 61.47 105 GLY A C 1
ATOM 821 O O . GLY A 1 105 ? 12.610 8.684 -2.669 1.00 61.47 105 GLY A O 1
ATOM 822 N N . GLY A 1 106 ? 13.408 6.685 -3.324 1.00 63.03 106 GLY A N 1
ATOM 823 C CA . GLY A 1 106 ? 12.367 6.432 -4.324 1.00 63.03 106 GLY A CA 1
ATOM 824 C C . GLY A 1 106 ? 12.703 6.834 -5.752 1.00 63.03 106 GLY A C 1
ATOM 825 O O . GLY A 1 106 ? 11.782 6.961 -6.556 1.00 63.03 106 GLY A O 1
ATOM 826 N N . LYS A 1 107 ? 13.979 7.078 -6.056 1.00 62.62 107 LYS A N 1
ATOM 827 C CA . LYS A 1 107 ? 14.464 7.438 -7.391 1.00 62.62 107 LYS A CA 1
ATOM 828 C C . LYS A 1 107 ? 15.888 6.927 -7.607 1.00 62.62 107 LYS A C 1
ATOM 830 O O . LYS A 1 107 ? 16.611 6.734 -6.628 1.00 62.62 107 LYS A O 1
ATOM 835 N N . TYR A 1 108 ? 16.273 6.778 -8.874 1.00 65.69 108 TYR A N 1
ATOM 836 C CA . TYR A 1 108 ? 17.669 6.584 -9.258 1.00 65.69 108 TYR A CA 1
ATOM 837 C C . TYR A 1 108 ? 18.502 7.824 -8.881 1.00 65.69 108 TYR A C 1
ATOM 839 O O . TYR A 1 108 ? 18.029 8.960 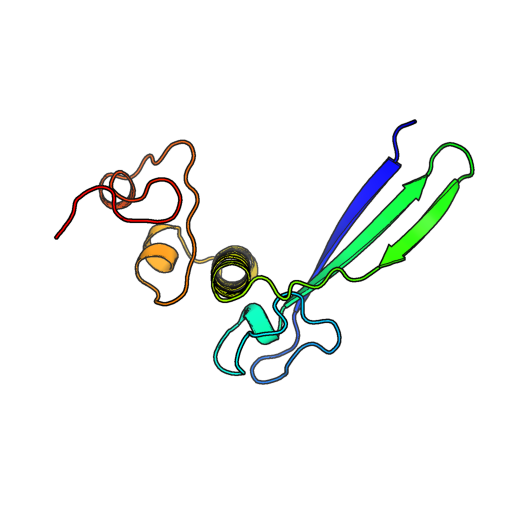-9.007 1.00 65.69 108 TYR A O 1
ATOM 847 N N . THR A 1 109 ? 19.704 7.612 -8.352 1.00 65.62 109 THR A N 1
ATOM 848 C CA . THR A 1 109 ? 20.654 8.651 -7.933 1.00 65.62 109 THR A CA 1
ATOM 849 C C . THR A 1 109 ? 21.641 9.006 -9.036 1.00 65.62 109 THR A C 1
ATOM 851 O O . THR A 1 109 ? 22.122 10.138 -9.060 1.00 65.62 109 THR A O 1
ATOM 854 N N . SER A 1 110 ? 21.893 8.091 -9.971 1.00 58.62 110 SER A N 1
ATOM 855 C CA . SER A 1 110 ? 22.542 8.351 -11.252 1.00 58.62 110 SER A CA 1
ATOM 856 C C . SER A 1 110 ? 21.487 8.818 -12.265 1.00 58.62 110 SER A C 1
ATOM 858 O O . SER A 1 110 ? 20.437 8.198 -12.440 1.00 58.62 110 SER A O 1
ATOM 860 N N . ALA A 1 111 ? 21.723 9.973 -12.889 1.00 50.03 111 ALA A N 1
ATOM 861 C CA . ALA A 1 111 ? 20.963 10.384 -14.064 1.00 50.03 111 ALA A CA 1
ATOM 862 C C . ALA A 1 111 ? 21.448 9.542 -15.254 1.00 50.03 111 ALA A C 1
ATOM 864 O O . ALA A 1 111 ? 22.659 9.443 -15.456 1.00 50.03 111 ALA A O 1
ATOM 865 N N . PHE A 1 112 ? 20.516 8.925 -15.984 1.00 46.72 112 PHE A N 1
ATOM 866 C CA . PHE A 1 112 ? 20.786 8.316 -17.289 1.00 46.72 112 PHE A CA 1
ATOM 867 C C . PHE A 1 112 ? 21.211 9.377 -18.308 1.00 46.72 112 PHE A C 1
ATOM 869 O O . PHE A 1 112 ? 20.638 10.493 -18.255 1.00 46.72 112 PHE A O 1
#

Radius of gyration: 16.42 Å; chains: 1; bounding box: 39×24×47 Å